Protein 6OVV (pdb70)

Sequence (63 aa):
EVEALEKKVEALEKVQKLEKKVEALEHGWDGEVEALEKKVEALEKVQKLEKKVEALEHGWDGR

Structure (mmCIF, N/CA/C/O backbone):
data_6OVV
#
_entry.id   6OVV
#
_cell.length_a   38.379
_cell.length_b   38.379
_cell.length_c   119.428
_cell.angle_alpha   90.000
_cell.angle_beta   90.000
_cell.angle_gamma   120.000
#
_symmetry.space_group_name_H-M   'H 3'
#
loop_
_entity.id
_entity.type
_entity.pdbx_description
1 polymer 'Coiled-coil Trimer with Glu:4-pyridinylalanine:Lys Triad'
2 water water
#
loop_
_atom_site.group_PDB
_atom_site.id
_atom_site.type_symbol
_atom_site.label_atom_id
_atom_site.label_alt_id
_atom_site.label_comp_id
_atom_site.label_asym_id
_atom_site.label_entity_id
_atom_site.label_seq_id
_atom_site.pdbx_PDB_ins_code
_atom_site.Cartn_x
_atom_site.Cartn_y
_atom_site.Cartn_z
_atom_site.occupancy
_atom_site.B_iso_or_equiv
_atom_site.auth_seq_id
_atom_site.auth_comp_id
_atom_site.auth_asym_id
_atom_site.auth_atom_id
_atom_site.pdbx_PDB_model_num
ATOM 4 N N . GLU A 1 2 ? 13.168 -14.741 -27.071 1.00 35.77 1 GLU A N 1
ATOM 5 C CA . GLU A 1 2 ? 13.895 -15.200 -25.906 1.00 36.42 1 GLU A CA 1
ATOM 6 C C . GLU A 1 2 ? 14.370 -13.981 -25.118 1.00 31.77 1 GLU A C 1
ATOM 7 O O . GLU A 1 2 ? 14.509 -14.031 -23.889 1.00 29.29 1 GLU A O 1
ATOM 13 N N . VAL A 1 3 ? 14.596 -12.872 -25.826 1.00 30.33 2 VAL A N 1
ATOM 14 C CA . VAL A 1 3 ? 15.002 -11.649 -25.143 1.00 31.34 2 VAL A CA 1
ATOM 15 C C . VAL A 1 3 ? 13.920 -11.212 -24.165 1.00 29.60 2 VAL A C 1
ATOM 16 O O . VAL A 1 3 ? 14.198 -10.942 -22.991 1.00 30.55 2 VAL A O 1
ATOM 20 N N . GLU A 1 4 ? 12.663 -11.189 -24.615 1.00 28.43 3 GLU A N 1
ATOM 21 C CA . GLU A 1 4 ? 11.591 -10.725 -23.739 1.00 29.66 3 GLU A CA 1
ATOM 22 C C . GLU A 1 4 ? 11.438 -11.625 -22.514 1.00 30.29 3 GLU A C 1
ATOM 23 O O . GLU A 1 4 ? 11.222 -11.131 -21.394 1.00 22.39 3 GLU A O 1
ATOM 29 N N . ALA A 1 5 ? 11.557 -12.947 -22.699 1.00 25.21 4 ALA A N 1
ATOM 30 C CA . ALA A 1 5 ? 11.456 -13.849 -21.558 1.00 24.23 4 ALA A CA 1
ATOM 31 C C . ALA A 1 5 ? 12.563 -13.570 -20.550 1.00 23.94 4 ALA A C 1
ATOM 32 O O . ALA A 1 5 ? 12.327 -13.585 -19.336 1.00 23.29 4 ALA A O 1
ATOM 34 N N . LEU A 1 6 ? 13.770 -13.278 -21.034 1.00 23.76 5 LEU A N 1
ATOM 35 C CA . LEU A 1 6 ? 14.853 -12.927 -20.122 1.00 23.54 5 LEU A CA 1
ATOM 36 C C . LEU A 1 6 ? 14.543 -11.647 -19.349 1.00 20.66 5 LEU A C 1
ATOM 37 O O . LEU A 1 6 ? 14.756 -11.581 -18.132 1.00 20.15 5 LEU A O 1
ATOM 42 N N . GLU A 1 7 ? 14.023 -10.623 -20.028 1.00 18.86 6 GLU A N 1
ATOM 43 C CA . GLU A 1 7 ? 13.680 -9.398 -19.311 1.00 22.59 6 GLU A CA 1
ATOM 44 C C . GLU A 1 7 ? 12.687 -9.673 -18.192 1.00 20.52 6 GLU A C 1
ATOM 45 O O . GLU A 1 7 ? 12.809 -9.101 -17.101 1.00 18.59 6 GLU A O 1
ATOM 51 N N . LYS A 1 8 ? 11.712 -10.567 -18.423 1.00 16.85 7 LYS A N 1
ATOM 52 C CA . LYS A 1 8 ? 10.726 -10.828 -17.376 1.00 18.19 7 LYS A CA 1
ATOM 53 C C . LYS A 1 8 ? 11.365 -11.519 -16.173 1.00 18.25 7 LYS A C 1
ATOM 54 O O . LYS A 1 8 ? 11.040 -11.204 -15.022 1.00 15.47 7 LYS A O 1
ATOM 60 N N . LYS A 1 9 ? 12.265 -12.472 -16.423 1.00 18.46 8 LYS A N 1
ATOM 61 C CA . LYS A 1 9 ? 13.018 -13.090 -15.335 1.00 20.62 8 LYS A CA 1
ATOM 62 C C . LYS A 1 9 ? 13.811 -12.038 -14.568 1.00 18.36 8 LYS A C 1
ATOM 63 O O . LYS A 1 9 ? 13.768 -11.989 -13.330 1.00 16.90 8 LYS A O 1
ATOM 69 N N . VAL A 1 10 ? 14.534 -11.179 -15.300 1.00 16.81 9 VAL A N 1
ATOM 70 C CA . VAL A 1 10 ? 15.339 -10.130 -14.675 1.00 15.11 9 VAL A CA 1
ATOM 71 C C . VAL A 1 10 ? 14.465 -9.234 -13.811 1.00 14.89 9 VAL A C 1
ATOM 72 O O . VAL A 1 10 ? 14.784 -8.967 -12.646 1.00 13.88 9 VAL A O 1
ATOM 76 N N . GLU A 1 11 ? 13.317 -8.801 -14.348 1.00 15.14 10 GLU A N 1
ATOM 77 C CA . GLU A 1 11 ? 12.404 -7.961 -13.571 1.00 16.06 10 GLU A CA 1
ATOM 78 C C . GLU A 1 11 ? 11.922 -8.667 -12.308 1.00 16.19 10 GLU A C 1
ATOM 79 O O . GLU A 1 11 ? 11.830 -8.049 -11.241 1.00 16.46 10 GLU A O 1
ATOM 85 N N . ALA A 1 12 ? 11.620 -9.965 -12.403 1.00 15.22 11 ALA A N 1
ATOM 86 C CA . ALA A 1 12 ? 11.219 -10.710 -11.214 1.00 17.47 11 ALA A CA 1
ATOM 87 C C . ALA A 1 12 ? 12.324 -10.711 -10.165 1.00 18.57 11 ALA A C 1
ATOM 88 O O . ALA A 1 12 ? 12.059 -10.491 -8.977 1.00 15.58 11 ALA A O 1
ATOM 90 N N . LEU A 1 13 ? 13.577 -10.942 -10.588 1.00 15.90 12 LEU A N 1
ATOM 91 C CA . LEU A 1 13 ? 14.701 -10.868 -9.654 1.00 16.33 12 LEU A CA 1
ATOM 92 C C . LEU A 1 13 ? 14.826 -9.477 -9.034 1.00 14.97 12 LEU A C 1
ATOM 93 O O . LEU A 1 13 ? 15.067 -9.342 -7.827 1.00 16.27 12 LEU A O 1
ATOM 98 N N . GLU A 1 14 ? 14.665 -8.437 -9.834 1.00 14.96 13 GLU A N 1
ATOM 99 C CA . GLU A 1 14 ? 14.704 -7.076 -9.318 1.00 17.11 13 GLU A CA 1
ATOM 100 C C . GLU A 1 14 ? 13.721 -6.867 -8.154 1.00 16.04 13 GLU A C 1
ATOM 101 O O . GLU A 1 14 ? 14.060 -6.276 -7.132 1.00 14.96 13 GLU A O 1
ATOM 118 N N . LYS A 1 16 ? 12.384 -9.310 -6.252 1.00 17.31 15 LY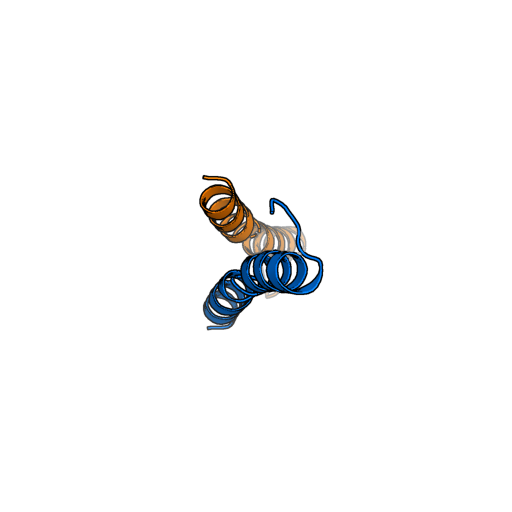S A N 1
ATOM 119 C CA . LYS A 1 16 ? 12.882 -10.164 -5.184 1.00 17.10 15 LYS A CA 1
ATOM 120 C C . LYS A 1 16 ? 14.010 -9.454 -4.457 1.00 13.86 15 LYS A C 1
ATOM 121 O O . LYS A 1 16 ? 14.043 -9.400 -3.221 1.00 15.06 15 LYS A O 1
ATOM 127 N N . VAL A 1 17 ? 14.926 -8.880 -5.232 1.00 14.16 16 VAL A N 1
ATOM 128 C CA . VAL A 1 17 ? 16.106 -8.275 -4.625 1.00 16.61 16 VAL A CA 1
ATOM 129 C C . VAL A 1 17 ? 15.717 -7.053 -3.807 1.00 17.42 16 VAL A C 1
ATOM 130 O O . VAL A 1 17 ? 16.231 -6.848 -2.698 1.00 19.52 16 VAL A O 1
ATOM 134 N N . GLN A 1 18 ? 14.766 -6.251 -4.303 1.00 17.70 17 GLN A N 1
ATOM 135 C CA . GLN A 1 18 ? 14.340 -5.080 -3.540 1.00 20.08 17 GLN A CA 1
ATOM 136 C C . GLN A 1 18 ? 13.706 -5.489 -2.216 1.00 18.17 17 GLN A C 1
ATOM 137 O O . GLN A 1 18 ? 13.982 -4.887 -1.171 1.00 18.94 17 GLN A O 1
ATOM 143 N N . LYS A 1 19 ? 12.870 -6.525 -2.238 1.00 16.41 18 LYS A N 1
ATOM 144 C CA . LYS A 1 19 ? 12.254 -6.992 -1.002 1.00 18.31 18 LYS A CA 1
ATOM 145 C C . LYS A 1 19 ? 13.291 -7.593 -0.056 1.00 16.55 18 LYS A C 1
ATOM 146 O O . LYS A 1 19 ? 1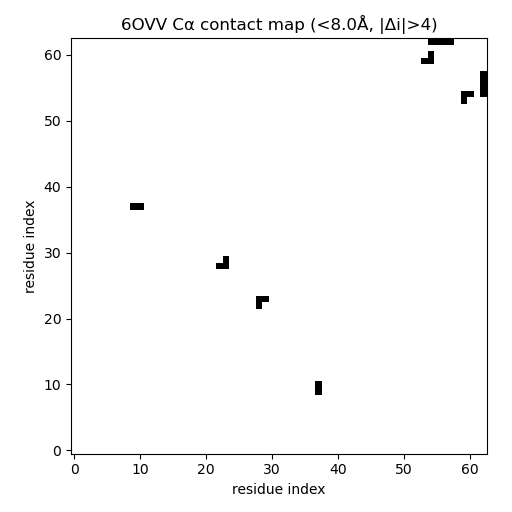3.181 -7.451 1.168 1.00 13.78 18 LYS A O 1
ATOM 152 N N . LEU A 1 20 ? 14.311 -8.260 -0.601 1.00 15.52 19 LEU A N 1
ATOM 153 C CA . LEU A 1 20 ? 15.408 -8.737 0.238 1.00 21.30 19 LEU A CA 1
ATOM 154 C C . LEU A 1 20 ? 16.165 -7.578 0.874 1.00 17.18 19 LEU A C 1
ATOM 155 O O . LEU A 1 20 ? 16.487 -7.611 2.065 1.00 18.19 19 LEU A O 1
ATOM 160 N N . GLU A 1 21 ? 16.477 -6.549 0.089 1.00 19.63 20 GLU A N 1
ATOM 161 C CA . GLU A 1 21 ? 17.210 -5.413 0.641 1.00 17.70 20 GLU A CA 1
ATOM 162 C C . GLU A 1 21 ? 16.446 -4.780 1.795 1.00 16.99 20 GLU A C 1
ATOM 163 O O . GLU A 1 21 ? 17.040 -4.441 2.825 1.00 13.84 20 GLU A O 1
ATOM 169 N N . LYS A 1 22 ? 15.119 -4.646 1.653 1.00 18.59 21 LYS A N 1
ATOM 170 C CA . LYS A 1 22 ? 14.316 -4.027 2.703 1.00 17.90 21 LYS A CA 1
ATOM 171 C C . LYS A 1 22 ? 14.337 -4.854 3.980 1.00 16.02 21 LYS A C 1
ATOM 172 O O . LYS A 1 22 ? 14.509 -4.309 5.079 1.00 16.70 21 LYS A O 1
ATOM 178 N N . LYS A 1 23 ? 14.186 -6.171 3.861 1.00 15.62 22 LYS A N 1
ATOM 179 C CA . LYS A 1 23 ? 14.214 -7.012 5.053 1.00 17.54 22 LYS A CA 1
ATOM 180 C C . LYS A 1 23 ? 15.584 -6.985 5.715 1.00 18.38 22 LYS A C 1
ATOM 181 O O . LYS A 1 23 ? 15.689 -6.908 6.947 1.00 18.42 22 LYS A O 1
ATOM 187 N N . VAL A 1 24 ? 16.647 -7.065 4.914 1.00 14.78 23 VAL A N 1
ATOM 188 C CA . VAL A 1 24 ? 17.990 -7.124 5.477 1.00 14.46 23 VAL A CA 1
ATOM 189 C C . VAL A 1 24 ? 18.340 -5.805 6.163 1.00 16.75 23 VAL A C 1
ATOM 190 O O . VAL A 1 24 ? 18.918 -5.802 7.255 1.00 17.68 23 VAL A O 1
ATOM 194 N N . GLU A 1 25 ? 17.965 -4.665 5.558 1.00 16.45 24 GLU A N 1
ATOM 195 C CA . GLU A 1 25 ? 18.194 -3.371 6.210 1.00 16.70 24 GLU A CA 1
ATOM 196 C C . GLU A 1 25 ? 17.417 -3.267 7.521 1.00 19.99 24 GLU A C 1
ATOM 197 O O . GLU A 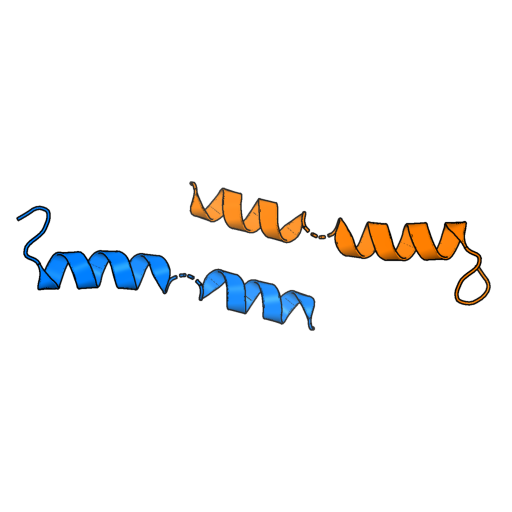1 25 ? 17.897 -2.661 8.486 1.00 20.12 24 GLU A O 1
ATOM 203 N N . ALA A 1 26 ? 16.220 -3.865 7.574 1.00 16.13 25 ALA A N 1
ATOM 204 C CA . ALA A 1 26 ? 15.448 -3.912 8.812 1.00 16.85 25 ALA A CA 1
ATOM 205 C C . ALA A 1 26 ? 16.167 -4.731 9.878 1.00 22.90 25 ALA A C 1
ATOM 206 O O . ALA A 1 26 ? 16.367 -4.261 11.006 1.00 20.59 25 ALA A O 1
ATOM 208 N N . LEU A 1 27 ? 16.523 -5.982 9.546 1.00 18.77 26 LEU A N 1
ATOM 209 C CA . LEU A 1 27 ? 17.298 -6.810 10.468 1.00 20.69 26 LEU A CA 1
ATOM 210 C C . LEU A 1 27 ? 18.548 -6.081 10.964 1.00 19.39 26 LEU A C 1
ATOM 211 O O . LEU A 1 27 ? 18.874 -6.125 12.155 1.00 22.87 26 LEU A O 1
ATOM 216 N N . GLU A 1 28 ? 19.246 -5.377 10.078 1.00 20.20 27 GLU A N 1
ATOM 217 C CA . GLU A 1 28 ? 20.530 -4.820 10.482 1.00 25.50 27 GLU A CA 1
ATOM 218 C C . GLU A 1 28 ? 20.406 -3.524 11.289 1.00 26.12 27 GLU A C 1
ATOM 219 O O . GLU A 1 28 ? 21.280 -3.240 12.116 1.00 26.49 27 GLU A O 1
ATOM 225 N N . HIS A 1 29 ? 19.343 -2.741 11.109 1.00 22.75 28 HIS A N 1
ATOM 226 C CA . HIS A 1 29 ? 19.197 -1.495 11.859 1.00 28.83 28 HIS A CA 1
ATOM 227 C C . HIS A 1 29 ? 18.287 -1.624 13.065 1.00 29.52 28 HIS A C 1
ATOM 228 O O . HIS A 1 29 ? 18.110 -0.644 13.797 1.00 32.20 28 HIS A O 1
ATOM 235 N N . GLY A 1 30 ? 17.693 -2.791 13.283 1.00 27.30 29 GLY A N 1
ATOM 236 C CA . GLY A 1 30 ? 16.679 -2.904 14.311 1.00 30.75 29 GLY A CA 1
ATOM 237 C C . GLY A 1 30 ? 15.411 -2.135 14.007 1.00 28.62 29 GLY A C 1
ATOM 238 O O . GLY A 1 30 ? 14.789 -1.593 14.929 1.00 31.57 29 GLY A O 1
ATOM 239 N N . TRP A 1 31 ? 15.014 -2.060 12.736 1.00 25.70 30 TRP A N 1
ATOM 240 C CA . TRP A 1 31 ? 13.734 -1.463 12.382 1.00 26.27 30 TRP A CA 1
ATOM 241 C C . TRP A 1 31 ? 12.590 -2.294 12.956 1.00 35.71 30 TRP A C 1
ATOM 242 O O . TRP A 1 31 ? 12.742 -3.481 13.259 1.00 31.65 30 TRP A O 1
ATOM 253 N N . ASP A 1 32 ? 11.431 -1.643 13.116 1.00 37.28 31 ASP A N 1
ATOM 254 C CA . ASP A 1 32 ? 10.184 -2.311 13.505 1.00 36.34 31 ASP A CA 1
ATOM 255 C C . ASP A 1 32 ? 10.378 -3.255 14.691 1.00 38.78 31 ASP A C 1
ATOM 256 O O . ASP A 1 32 ? 9.753 -4.317 14.765 1.00 43.23 31 ASP A O 1
ATOM 261 N N . GLY A 1 33 ? 11.259 -2.889 15.619 1.00 41.90 32 GLY A N 1
ATOM 262 C CA . GLY A 1 33 ? 11.693 -3.809 16.660 1.00 40.67 32 GLY A CA 1
ATOM 263 C C . GLY A 1 33 ? 12.550 -4.946 16.126 1.00 43.48 32 GLY A C 1
ATOM 264 O O . GLY A 1 33 ? 13.069 -5.772 16.885 1.00 44.95 32 GLY A O 1
ATOM 268 N N . GLU B 1 2 ? -0.068 -7.259 -4.229 1.00 33.43 1 GLU B N 1
ATOM 269 C CA . GLU B 1 2 ? -0.893 -6.545 -5.192 1.00 36.50 1 GLU B CA 1
ATOM 270 C C . GLU B 1 2 ? -0.055 -5.560 -6.012 1.00 32.84 1 GLU B C 1
ATOM 271 O O . GLU B 1 2 ? -0.236 -5.444 -7.232 1.00 30.58 1 GLU B O 1
ATOM 277 N N . VAL B 1 3 ? 0.872 -4.862 -5.353 1.00 28.23 2 VAL B N 1
ATOM 278 C CA . VAL B 1 3 ? 1.686 -3.894 -6.084 1.00 33.16 2 VAL B CA 1
ATOM 279 C C . VAL B 1 3 ? 2.638 -4.608 -7.033 1.00 29.16 2 VAL B C 1
ATOM 280 O O . VAL B 1 3 ? 2.797 -4.198 -8.190 1.00 24.03 2 VAL B O 1
ATOM 284 N N . GLU B 1 4 ? 3.254 -5.707 -6.577 1.00 30.01 3 GLU B N 1
ATOM 285 C CA . GLU B 1 4 ? 4.146 -6.471 -7.448 1.00 28.69 3 GLU B CA 1
ATOM 286 C C . GLU B 1 4 ? 3.405 -7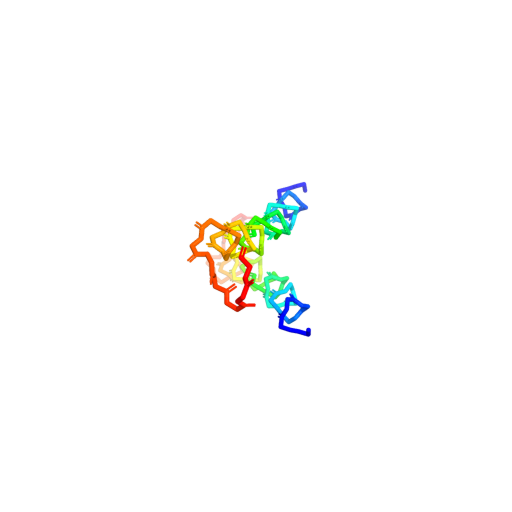.032 -8.662 1.00 26.11 3 GLU B C 1
ATOM 287 O O . GLU B 1 4 ? 3.939 -7.022 -9.782 1.00 20.02 3 GLU B O 1
ATOM 293 N N . ALA B 1 5 ? 2.175 -7.521 -8.463 1.00 22.34 4 ALA B N 1
ATOM 294 C CA . ALA B 1 5 ? 1.405 -8.052 -9.582 1.00 25.06 4 ALA B CA 1
ATOM 295 C C . ALA B 1 5 ? 1.157 -6.975 -10.631 1.00 23.17 4 ALA B C 1
ATOM 296 O O . ALA B 1 5 ? 1.333 -7.213 -11.833 1.00 22.72 4 ALA B O 1
ATOM 298 N N . LEU B 1 6 ? 0.772 -5.773 -10.191 1.00 24.22 5 LEU B N 1
ATOM 299 C CA . LEU B 1 6 ? 0.589 -4.666 -11.126 1.00 21.85 5 LEU B CA 1
ATOM 300 C C . LEU B 1 6 ? 1.885 -4.325 -11.848 1.00 21.11 5 LEU B C 1
ATOM 301 O O . LEU B 1 6 ? 1.889 -4.116 -13.068 1.00 21.12 5 LEU B O 1
ATOM 306 N N . GLU B 1 7 ? 2.996 -4.275 -11.115 1.00 22.78 6 GLU B N 1
ATOM 307 C CA . GLU B 1 7 ? 4.289 -4.022 -11.742 1.00 24.18 6 GLU B CA 1
ATOM 308 C C . GLU B 1 7 ? 4.535 -4.972 -12.904 1.00 19.42 6 GLU B C 1
ATOM 309 O O . GLU B 1 7 ? 4.944 -4.544 -13.989 1.00 18.50 6 GLU B O 1
ATOM 315 N N . LYS B 1 8 ? 4.258 -6.266 -12.709 1.00 17.18 7 LYS B N 1
ATOM 316 C CA . LYS B 1 8 ? 4.530 -7.222 -13.777 1.00 17.14 7 LYS B CA 1
ATOM 317 C C . LYS B 1 8 ? 3.594 -7.009 -14.963 1.00 18.99 7 LYS B C 1
ATOM 318 O O . LYS B 1 8 ? 4.014 -7.145 -16.117 1.00 16.16 7 LYS B O 1
ATOM 324 N N . LYS B 1 9 ? 2.322 -6.685 -14.702 1.00 17.42 8 LYS B N 1
ATOM 325 C CA . LYS B 1 9 ? 1.407 -6.367 -15.796 1.00 20.96 8 LYS B CA 1
ATOM 326 C C . LYS B 1 9 ? 1.865 -5.125 -16.547 1.00 17.74 8 LYS B C 1
ATOM 327 O O . LYS B 1 9 ? 1.813 -5.077 -17.784 1.00 16.37 8 LYS B O 1
ATOM 333 N N . VAL B 1 10 ? 2.321 -4.109 -15.814 1.00 16.48 9 VAL B N 1
ATOM 334 C CA . VAL B 1 10 ? 2.779 -2.878 -16.451 1.00 16.66 9 VAL B CA 1
ATOM 335 C C . VAL B 1 10 ? 3.969 -3.164 -17.356 1.00 17.47 9 VAL B C 1
ATOM 336 O O . VAL B 1 10 ? 3.989 -2.766 -18.528 1.00 16.57 9 VAL B O 1
ATOM 340 N N . GLU B 1 11 ? 4.953 -3.908 -16.838 1.00 14.20 10 GLU B N 1
ATOM 341 C CA . GLU B 1 11 ? 6.132 -4.276 -17.619 1.00 17.53 10 GLU B CA 1
ATOM 342 C C . GLU B 1 11 ? 5.765 -5.062 -18.875 1.00 18.62 10 GLU B C 1
ATOM 343 O O . GLU B 1 11 ? 6.393 -4.890 -19.928 1.00 16.06 10 GLU B O 1
ATOM 349 N N . ALA B 1 12 ? 4.759 -5.942 -18.782 1.00 14.42 11 ALA B N 1
ATOM 350 C CA . ALA B 1 12 ? 4.343 -6.700 -19.958 1.00 16.91 11 ALA B CA 1
ATOM 351 C C . ALA B 1 12 ? 3.731 -5.784 -21.015 1.00 18.36 11 ALA B C 1
ATOM 352 O O . ALA B 1 12 ? 3.963 -5.975 -22.215 1.00 19.91 11 ALA B O 1
ATOM 354 N N . LEU B 1 13 ? 2.964 -4.766 -20.592 1.00 18.36 12 LEU B N 1
ATOM 355 C CA . LEU B 1 13 ? 2.450 -3.780 -21.545 1.00 16.47 12 LEU B CA 1
ATOM 356 C C . LEU B 1 13 ? 3.581 -2.965 -22.166 1.00 18.07 12 LEU B C 1
ATOM 357 O O . LEU B 1 13 ? 3.552 -2.658 -23.364 1.00 18.03 12 LEU B O 1
ATOM 362 N N . GLU B 1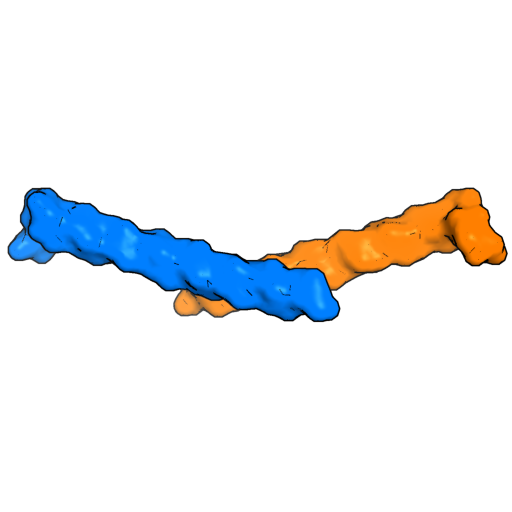 14 ? 4.589 -2.620 -21.379 1.00 16.25 13 GLU B N 1
ATOM 363 C CA . GLU B 1 14 ? 5.728 -1.867 -21.897 1.00 17.13 13 GLU B CA 1
ATOM 364 C C . GLU B 1 14 ? 6.411 -2.606 -23.049 1.00 15.63 13 GLU B C 1
ATOM 365 O O . GLU B 1 14 ? 6.705 -2.021 -24.092 1.00 14.69 13 GLU B O 1
ATOM 382 N N . LYS B 1 16 ? 5.029 -5.047 -24.950 1.00 14.79 15 LYS B N 1
ATOM 383 C CA . LYS B 1 16 ? 4.033 -5.042 -26.013 1.00 17.43 15 LYS B CA 1
ATOM 384 C C . LYS B 1 16 ? 4.012 -3.698 -26.738 1.00 12.87 15 LYS B C 1
ATOM 385 O O . LYS B 1 16 ? 4.000 -3.633 -27.9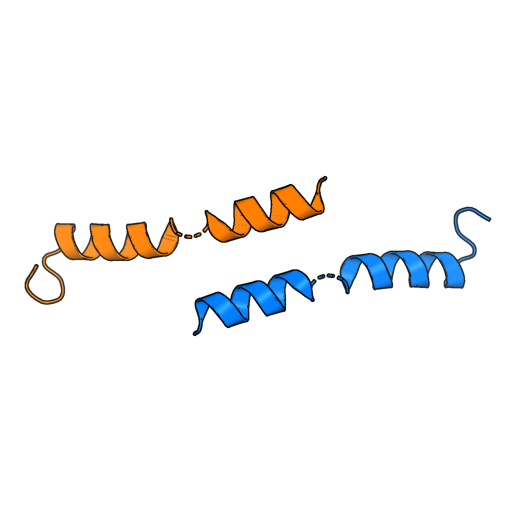70 1.00 13.55 15 LYS B O 1
ATOM 391 N N . VAL B 1 17 ? 4.007 -2.618 -25.967 1.00 12.96 16 VAL B N 1
ATOM 392 C CA . VAL B 1 17 ? 3.908 -1.301 -26.584 1.00 15.92 16 VAL B CA 1
ATOM 393 C C . VAL B 1 17 ? 5.160 -1.008 -27.400 1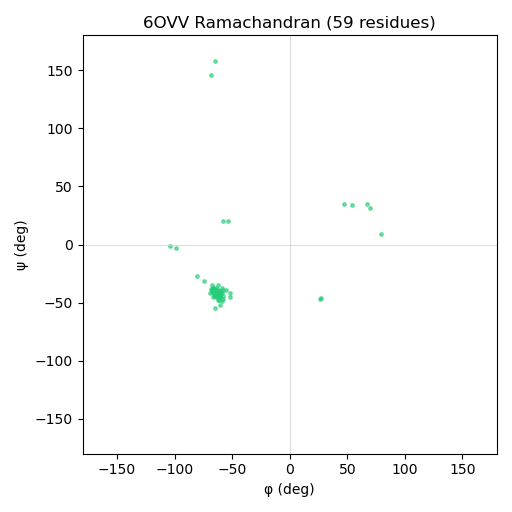.00 15.87 16 VAL B C 1
ATOM 394 O O . VAL B 1 17 ? 5.076 -0.477 -28.515 1.00 15.33 16 VAL B O 1
ATOM 398 N N . GLN B 1 18 ? 6.328 -1.440 -26.913 1.00 13.47 17 GLN B N 1
ATOM 399 C CA . GLN B 1 18 ? 7.552 -1.188 -27.665 1.00 16.32 17 GLN B CA 1
ATOM 400 C C . GLN B 1 18 ? 7.556 -1.940 -28.991 1.00 18.66 17 GLN B C 1
ATOM 401 O O . GLN B 1 18 ? 7.940 -1.379 -30.028 1.00 14.72 17 GLN B O 1
ATOM 407 N N . LYS B 1 19 ? 7.136 -3.213 -28.978 1.00 16.26 18 LYS B N 1
ATOM 408 C CA . LYS B 1 19 ? 7.040 -3.975 -30.218 1.00 13.36 18 LYS B CA 1
ATOM 409 C C . LYS B 1 19 ? 6.005 -3.368 -31.160 1.00 12.69 18 LYS B C 1
ATOM 410 O O . LYS B 1 19 ? 6.194 -3.360 -32.385 1.00 12.63 18 LYS B O 1
ATOM 416 N N . LEU B 1 20 ? 4.896 -2.860 -30.610 1.00 11.82 19 LEU B N 1
ATOM 417 C CA . LEU B 1 20 ? 3.932 -2.148 -31.446 1.00 15.68 19 LEU B CA 1
ATOM 418 C C . LEU B 1 20 ? 4.542 -0.882 -32.041 1.00 14.83 19 LEU B C 1
ATOM 419 O O . LEU B 1 20 ? 4.326 -0.567 -33.218 1.00 15.32 19 LEU B O 1
ATOM 424 N N . GLU B 1 21 ? 5.297 -0.137 -31.242 1.00 13.02 20 GLU B N 1
ATOM 425 C CA . GLU B 1 21 ? 5.946 1.060 -31.766 1.00 19.85 20 GLU B CA 1
ATOM 426 C C . GLU B 1 21 ? 6.849 0.730 -32.941 1.00 18.96 20 GLU B C 1
ATOM 427 O O . GLU B 1 21 ? 6.837 1.439 -33.956 1.00 19.11 20 GLU B O 1
ATOM 433 N N . LYS B 1 22 ? 7.642 -0.343 -32.823 1.00 15.67 21 LYS B N 1
ATOM 434 C CA . LYS B 1 22 ? 8.582 -0.674 -33.887 1.00 17.52 21 LYS B CA 1
ATOM 435 C C . LYS B 1 22 ? 7.843 -1.101 -35.146 1.00 19.04 21 LYS B C 1
ATOM 436 O O . LYS B 1 22 ? 8.227 -0.725 -36.262 1.00 21.22 21 LYS B O 1
ATOM 442 N N . LYS B 1 23 ? 6.754 -1.852 -34.985 1.00 17.26 22 LYS B N 1
ATOM 443 C CA . LYS B 1 23 ? 5.984 -2.288 -36.143 1.00 19.03 22 LYS B CA 1
ATOM 444 C C . LYS B 1 23 ? 5.319 -1.106 -36.830 1.00 17.14 22 LYS B C 1
ATOM 445 O O . LYS B 1 23 ? 5.356 -0.988 -38.061 1.00 16.18 22 LYS B O 1
ATOM 451 N N . VAL B 1 24 ? 4.704 -0.218 -36.044 1.00 16.01 23 VAL B N 1
ATOM 452 C CA . VAL B 1 24 ? 4.008 0.930 -36.615 1.00 16.71 23 VAL B CA 1
ATOM 453 C C . VAL B 1 24 ? 4.995 1.872 -37.313 1.00 20.61 23 VAL B C 1
ATOM 454 O O . VAL B 1 24 ? 4.699 2.415 -38.386 1.00 19.61 23 VAL B O 1
ATOM 458 N N . GLU B 1 25 ? 6.191 2.063 -36.735 1.00 20.20 24 GLU B N 1
ATOM 459 C CA . GLU B 1 25 ? 7.198 2.911 -37.377 1.00 20.08 24 GLU B CA 1
ATOM 460 C C . GLU B 1 25 ? 7.665 2.310 -38.701 1.00 22.26 24 GLU B C 1
ATOM 461 O O . GLU B 1 25 ? 7.890 3.039 -39.673 1.00 23.28 24 GLU B O 1
ATOM 467 N N . ALA B 1 26 ? 7.817 0.984 -38.758 1.00 17.40 25 ALA B N 1
ATOM 468 C CA . ALA B 1 26 ? 8.145 0.326 -40.019 1.00 17.79 25 ALA B CA 1
ATOM 469 C C . ALA B 1 26 ? 7.059 0.562 -41.065 1.00 23.73 25 ALA B C 1
ATOM 470 O O . ALA B 1 26 ? 7.348 0.974 -42.198 1.00 20.91 25 ALA B O 1
ATOM 472 N N . LEU B 1 27 ? 5.799 0.277 -40.710 1.00 19.94 26 LEU B N 1
ATOM 473 C CA . LEU B 1 27 ? 4.697 0.512 -41.639 1.00 20.49 26 LEU B CA 1
ATOM 474 C C . LEU B 1 27 ?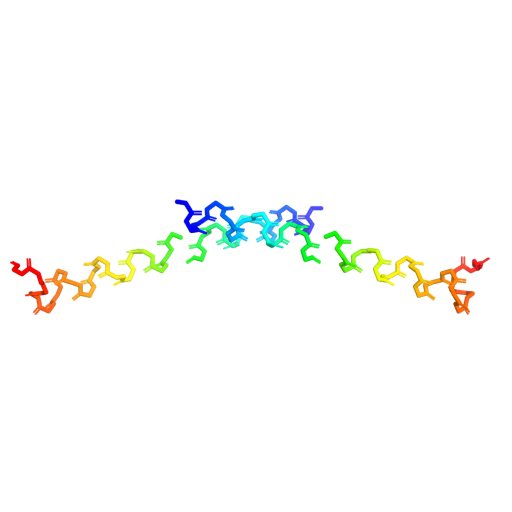 4.674 1.966 -42.119 1.00 23.33 26 LEU B C 1
ATOM 475 O O . LEU B 1 27 ? 4.463 2.233 -43.307 1.00 25.57 26 LEU B O 1
ATOM 480 N N . GLU B 1 28 ? 4.954 2.917 -41.225 1.00 20.30 27 GLU B N 1
ATOM 481 C CA . GLU B 1 28 ? 4.835 4.327 -41.585 1.00 27.70 27 GLU B CA 1
ATOM 482 C C . GLU B 1 28 ? 5.970 4.815 -42.486 1.00 27.73 27 GLU B C 1
ATOM 483 O O . GLU B 1 28 ? 5.758 5.720 -43.302 1.00 26.70 27 GLU B O 1
ATOM 489 N N . HIS B 1 29 ? 7.171 4.260 -42.347 1.00 25.61 28 HIS B N 1
ATOM 490 C CA . HIS B 1 29 ? 8.345 4.780 -43.040 1.00 25.84 28 HIS B CA 1
ATOM 491 C C . HIS B 1 29 ? 8.754 3.936 -44.233 1.00 25.61 28 HIS B C 1
ATOM 492 O O . HIS B 1 29 ? 9.720 4.284 -44.920 1.00 25.61 28 HIS B O 1
ATOM 499 N N . GLY B 1 30 ? 8.049 2.841 -44.497 1.00 27.38 29 GLY B N 1
ATOM 500 C CA . GLY B 1 30 ? 8.470 1.945 -45.552 1.00 27.88 29 GLY B CA 1
ATOM 501 C C . GLY B 1 30 ? 9.733 1.179 -45.232 1.00 29.89 29 GLY B C 1
ATOM 502 O O . GLY B 1 30 ? 10.509 0.873 -46.145 1.00 33.56 29 GLY B O 1
ATOM 503 N N . TRP B 1 31 ? 9.964 0.861 -43.957 1.00 26.36 30 TRP B N 1
ATOM 504 C CA . TRP B 1 31 ? 11.081 0.003 -43.584 1.00 27.43 30 TRP B CA 1
ATOM 505 C C . TRP B 1 31 ? 10.849 -1.425 -44.068 1.00 39.61 30 TRP B C 1
ATOM 506 O O . TRP B 1 31 ? 9.717 -1.918 -44.091 1.00 39.04 30 TRP B O 1
ATOM 517 N N . ASP B 1 32 ? 11.948 -2.093 -44.450 1.00 40.35 31 ASP B N 1
ATOM 518 C CA . ASP B 1 32 ? 11.927 -3.515 -44.796 1.00 34.32 31 ASP B CA 1
ATOM 519 C C . ASP B 1 32 ? 10.887 -3.821 -45.878 1.00 43.60 31 ASP B C 1
ATOM 520 O O . ASP B 1 32 ? 10.250 -4.882 -45.865 1.00 44.20 31 ASP B O 1
ATOM 525 N N . GLY B 1 33 ? 10.690 -2.874 -46.804 1.00 42.37 32 GLY B N 1
ATOM 526 C CA . GLY B 1 33 ? 9.750 -3.017 -47.906 1.00 41.38 32 GLY B CA 1
ATOM 527 C C . GLY B 1 33 ? 8.289 -2.776 -47.579 1.00 52.83 32 GLY B C 1
ATOM 528 O O . GLY B 1 33 ? 7.427 -3.038 -48.431 1.00 54.82 32 GLY B O 1
ATOM 529 N N . ARG B 1 34 ? 7.977 -2.285 -46.382 1.00 49.76 33 ARG B N 1
ATOM 530 C CA . ARG B 1 34 ? 6.590 -2.117 -45.952 1.00 45.77 33 ARG B CA 1
ATOM 531 C C . ARG B 1 34 ? 6.130 -0.667 -46.075 1.00 49.31 33 ARG B C 1
ATOM 532 O O . ARG B 1 34 ? 4.929 -0.380 -46.042 1.00 47.14 33 ARG B O 1
#

B-factor: mean 25.18, std 9.35, range [11.39, 54.82]

Radius of gyration: 19.08 Å; Cα contacts (8 Å, |Δi|>4): 12; chains: 2; bounding box: 21×20×65 Å

Foldseek 3Di:
DVVVVVVVVVVVCCVVVVVVVVVCVVVVPPD/DVVVVVVVVVVVCCVVVVVVVVVCVVPCNPND

Solvent-accessible surface area: 6040 Å² total

Secondary structure (DSSP, 8-state):
-HHHHHHHHHHH--HHHHHHHHHHHHHTTT-/-HHHHHHHHHHH--HHHHHHHHHHHHHTGGG-